Protein AF-A0A8S2ZGZ8-F1 (afdb_monomer_lite)

Secondary structure (DSSP, 8-state):
-----EEE-TT--GGG---------SS-----HHHHHHHHHHHHHHHHHHT-TTS-EEE------PPP-------SS---

pLDDT: mean 93.47, std 5.28, range [64.75, 97.12]

Foldseek 3Di:
DDDDFKFFQPPDDPVLDVDDDDDDDPDDDDDDPVNLVVVVVVVQVVCCVPVNRRNDMGGDPDDRPDDDDDDDFDPDPPRD

Sequence (80 aa):
KIRIFDLGRKKARVDEFPLCVHLVSDEYEQLSSEALEAGRICANKYLVKHCGKDAFHIRMRVHPFHVLRINKMLSCAGAD

Radius of gyration: 18.38 Å; chains: 1; bounding box: 39×31×50 Å

InterPro domains:
  IPR001197 Large ribosomal subunit protein uL16, eukaryota/archaea [PTHR11726] (1-80)
  IPR016180 Large ribosomal subunit protein uL16 domain [cd01433] (12-72)
  IPR036920 Large ribosomal subunit protein uL16 superfamily [G3DSA:3.90.1170.10] (1-80)
  IPR036920 Large ribosomal subunit protein uL16 superfamily [SSF54686] (1-80)
  IPR047873 Large ribosomal subunit protein uL16 [PF00252] (1-71)

Organism: NCBI:txid392030

Structure (mmCIF, N/CA/C/O backbone):
data_AF-A0A8S2ZGZ8-F1
#
_entry.id   AF-A0A8S2ZGZ8-F1
#
loop_
_atom_site.group_PDB
_atom_site.id
_atom_site.type_symbol
_atom_site.label_atom_id
_atom_site.label_alt_id
_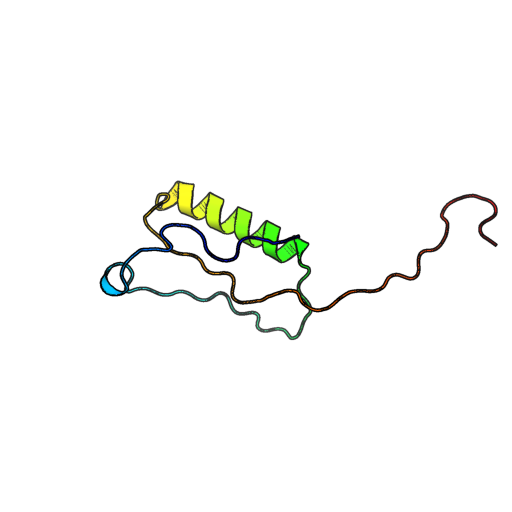atom_site.label_comp_id
_atom_site.label_asym_id
_atom_site.label_entity_id
_atom_site.label_seq_id
_atom_site.pdbx_PDB_ins_code
_atom_site.Cartn_x
_atom_site.Cartn_y
_atom_site.Cartn_z
_atom_site.occupancy
_atom_site.B_iso_or_equiv
_atom_site.auth_seq_id
_atom_site.auth_comp_id
_atom_site.auth_asym_id
_atom_site.auth_atom_id
_atom_site.pdbx_PDB_model_num
ATOM 1 N N . LYS A 1 1 ? 13.039 4.078 -1.553 1.00 85.44 1 LYS A N 1
ATOM 2 C CA . LYS A 1 1 ? 12.733 5.161 -0.587 1.00 85.44 1 LYS A CA 1
ATOM 3 C C . LYS A 1 1 ? 11.987 4.709 0.664 1.00 85.44 1 LYS A C 1
ATOM 5 O O . LYS A 1 1 ? 12.306 5.244 1.721 1.00 85.44 1 LYS A O 1
ATOM 10 N N . ILE A 1 2 ? 11.027 3.784 0.575 1.00 90.81 2 ILE A N 1
ATOM 11 C CA . ILE A 1 2 ? 10.360 3.217 1.758 1.00 90.81 2 ILE A CA 1
ATOM 12 C C . ILE A 1 2 ? 11.370 2.693 2.796 1.00 90.81 2 ILE A C 1
ATOM 14 O O . ILE A 1 2 ? 12.356 2.048 2.440 1.00 90.81 2 ILE A O 1
ATOM 18 N N . ARG A 1 3 ? 11.145 3.020 4.073 1.00 92.44 3 ARG A N 1
ATOM 19 C CA . ARG A 1 3 ? 11.979 2.574 5.212 1.00 92.44 3 ARG A CA 1
ATOM 20 C C . ARG 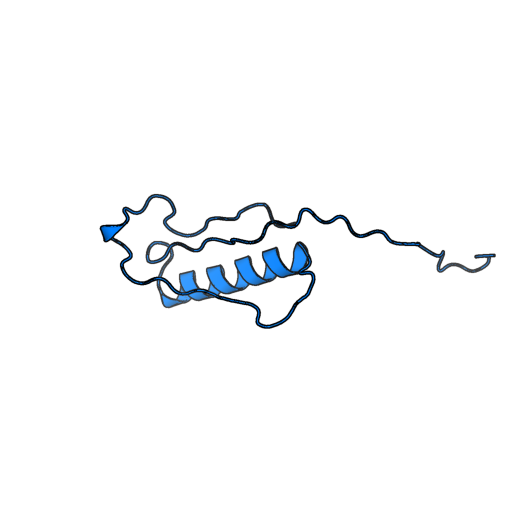A 1 3 ? 11.171 1.981 6.364 1.00 92.44 3 ARG A C 1
ATOM 22 O O . ARG A 1 3 ? 11.738 1.324 7.227 1.00 92.44 3 ARG A O 1
ATOM 29 N N . ILE A 1 4 ? 9.866 2.240 6.402 1.00 95.00 4 ILE A N 1
ATOM 30 C CA . ILE A 1 4 ? 8.976 1.824 7.485 1.00 95.00 4 ILE A CA 1
ATOM 31 C C . ILE A 1 4 ? 7.914 0.917 6.877 1.00 95.00 4 ILE A C 1
ATOM 33 O O . ILE A 1 4 ? 7.188 1.344 5.982 1.00 95.00 4 ILE A O 1
ATOM 37 N N . PHE A 1 5 ? 7.819 -0.311 7.379 1.00 95.75 5 PHE A N 1
ATOM 38 C CA . PHE A 1 5 ? 6.892 -1.317 6.859 1.00 95.75 5 PHE A CA 1
ATOM 39 C C . PHE A 1 5 ? 5.699 -1.568 7.788 1.00 95.75 5 PHE A C 1
ATOM 41 O O . PHE A 1 5 ? 4.652 -1.978 7.305 1.00 95.75 5 PHE A O 1
ATOM 48 N N . ASP A 1 6 ? 5.801 -1.241 9.079 1.00 95.62 6 ASP A N 1
ATOM 49 C CA . ASP A 1 6 ? 4.711 -1.370 10.055 1.00 95.62 6 ASP A CA 1
ATOM 50 C C . ASP A 1 6 ? 4.289 -0.002 10.611 1.00 95.62 6 ASP A C 1
ATOM 52 O O . ASP A 1 6 ? 5.131 0.784 11.058 1.00 95.62 6 ASP A O 1
ATOM 56 N N . LEU A 1 7 ? 2.979 0.265 10.624 1.00 93.62 7 LEU A N 1
ATOM 57 C CA . LEU A 1 7 ? 2.362 1.510 11.104 1.00 93.62 7 LEU A CA 1
ATOM 58 C C . LEU A 1 7 ? 1.126 1.272 11.968 1.00 93.62 7 LEU A C 1
ATOM 60 O O . LEU A 1 7 ? 0.551 0.187 11.974 1.00 93.62 7 LEU A O 1
ATOM 64 N N . GLY A 1 8 ? 0.705 2.317 12.679 1.00 93.19 8 GLY A N 1
ATOM 65 C CA . GLY A 1 8 ? -0.363 2.227 13.669 1.00 93.19 8 GLY A CA 1
ATOM 66 C C . GLY A 1 8 ? 0.117 1.499 14.923 1.00 93.19 8 GLY A C 1
ATOM 67 O O . GLY A 1 8 ? 1.284 1.613 15.327 1.00 93.19 8 GLY A O 1
ATOM 68 N N . ARG A 1 9 ? -0.767 0.717 15.540 1.00 95.19 9 ARG A N 1
ATOM 69 C CA . ARG A 1 9 ? -0.517 0.052 16.820 1.00 95.19 9 ARG A CA 1
ATOM 70 C C . ARG A 1 9 ? 0.207 -1.288 16.651 1.00 95.19 9 ARG A C 1
ATOM 72 O O . ARG A 1 9 ? -0.306 -2.347 16.985 1.00 95.19 9 ARG A O 1
ATOM 79 N N . LYS A 1 10 ? 1.467 -1.233 16.208 1.00 92.69 10 LYS A N 1
ATOM 80 C CA . LYS A 1 10 ? 2.342 -2.402 15.941 1.00 92.69 10 LYS A CA 1
ATOM 81 C C . LYS A 1 10 ? 2.601 -3.357 17.122 1.00 92.69 10 LYS A C 1
ATOM 83 O O . LYS A 1 10 ? 3.188 -4.413 16.926 1.00 92.69 10 LYS A O 1
ATOM 88 N N . LYS A 1 11 ? 2.253 -2.953 18.349 1.00 93.44 11 LYS A N 1
ATOM 89 C CA . LYS A 1 11 ? 2.391 -3.752 19.582 1.00 93.44 11 LYS A CA 1
ATOM 90 C C . LYS A 1 11 ? 1.045 -4.268 20.114 1.00 93.44 11 LYS A C 1
ATOM 92 O O . LYS A 1 11 ? 1.007 -4.762 21.237 1.00 93.44 11 LYS A O 1
ATOM 97 N N . ALA A 1 12 ? -0.049 -4.081 19.374 1.00 94.19 12 ALA A N 1
ATOM 98 C CA . ALA A 1 12 ? -1.351 -4.613 19.763 1.00 94.19 12 ALA A CA 1
ATOM 99 C C . ALA A 1 12 ? -1.299 -6.143 19.857 1.00 94.19 12 ALA A C 1
ATOM 101 O O . ALA A 1 12 ? -0.544 -6.796 19.130 1.00 94.19 12 ALA A O 1
ATOM 102 N N . ARG A 1 13 ? -2.090 -6.709 20.769 1.00 94.88 13 ARG A N 1
ATOM 103 C CA . ARG A 1 13 ? -2.274 -8.159 20.860 1.00 94.88 13 ARG A CA 1
ATOM 104 C C . ARG A 1 13 ? -3.161 -8.647 19.717 1.00 94.88 13 ARG A C 1
ATOM 106 O O . ARG A 1 13 ? -3.949 -7.886 19.162 1.00 94.88 13 ARG A O 1
ATOM 113 N N . VAL A 1 14 ? -3.037 -9.928 19.382 1.00 92.19 14 VAL A N 1
ATOM 114 C CA . VAL A 1 14 ? -3.777 -10.551 18.270 1.00 92.19 14 VAL A CA 1
ATOM 115 C C . VAL A 1 14 ? -5.293 -10.471 18.487 1.00 92.19 14 VAL A C 1
ATOM 117 O O . VAL A 1 14 ? -6.028 -10.217 17.540 1.00 92.19 14 VAL A O 1
ATOM 120 N N . ASP A 1 15 ? -5.747 -10.576 19.738 1.00 94.50 15 ASP A N 1
ATOM 121 C CA . ASP A 1 15 ? -7.170 -10.523 20.098 1.00 94.50 15 ASP A CA 1
ATOM 122 C C . ASP A 1 15 ? -7.803 -9.132 19.895 1.00 94.50 15 ASP A C 1
ATOM 124 O O . ASP A 1 15 ? -9.024 -9.001 19.875 1.00 94.50 15 ASP A O 1
ATOM 128 N N . GLU A 1 16 ? -6.990 -8.078 19.747 1.00 93.81 16 GLU A N 1
ATOM 129 C CA . GLU A 1 16 ? -7.473 -6.696 19.619 1.00 93.81 16 GLU A CA 1
ATOM 130 C C . GLU A 1 16 ? -7.908 -6.343 18.188 1.00 93.81 16 GLU A C 1
ATOM 132 O O . GLU A 1 16 ? -8.710 -5.428 18.002 1.00 93.81 16 GLU A O 1
ATOM 137 N N . PHE A 1 17 ? -7.406 -7.057 17.174 1.00 94.25 17 PHE A N 1
ATOM 138 C CA . PHE A 1 17 ? -7.711 -6.806 15.762 1.00 94.25 17 PHE A CA 1
ATOM 139 C C . PHE A 1 17 ? -8.158 -8.099 15.055 1.00 94.25 17 PHE A C 1
ATOM 141 O O . PHE A 1 17 ? -7.358 -8.727 14.360 1.00 94.25 17 PHE A O 1
ATOM 148 N N . PRO A 1 18 ? -9.438 -8.502 15.189 1.00 95.31 18 PRO A N 1
ATOM 149 C CA . PRO A 1 18 ? -9.940 -9.745 14.596 1.00 95.31 18 PRO A CA 1
ATOM 150 C C . PRO A 1 18 ? -10.109 -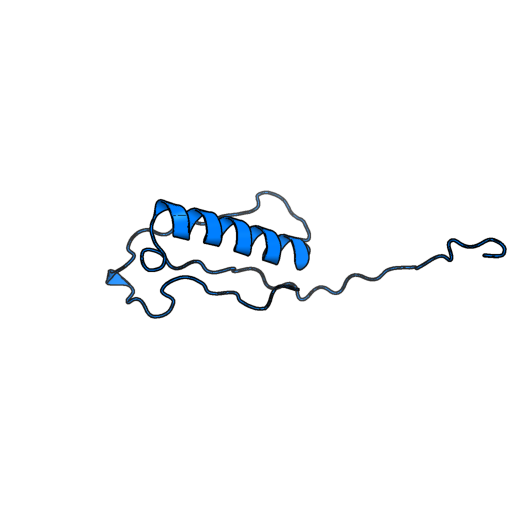9.670 13.069 1.00 95.31 18 PRO A C 1
ATOM 152 O O . PRO A 1 18 ? -10.085 -10.696 12.393 1.00 95.31 18 PRO A O 1
ATOM 155 N N . LEU A 1 19 ? -10.291 -8.466 12.512 1.00 95.50 19 LEU A N 1
ATOM 156 C CA . LEU A 1 19 ? -10.474 -8.256 11.077 1.00 95.50 19 LEU A CA 1
ATOM 157 C C . LEU A 1 19 ? -9.133 -8.004 10.381 1.00 95.50 19 LEU A C 1
ATOM 159 O O . LEU A 1 19 ? -8.367 -7.130 10.786 1.00 95.50 19 LEU A O 1
ATOM 163 N N . CYS A 1 20 ? -8.897 -8.703 9.269 1.00 95.25 20 CYS A N 1
ATOM 164 C CA . CYS A 1 20 ? -7.741 -8.486 8.409 1.00 95.25 20 CYS A CA 1
ATOM 165 C C . CYS A 1 20 ? -8.175 -8.263 6.956 1.00 95.25 20 CYS A C 1
ATOM 167 O O . CYS A 1 20 ? -8.951 -9.043 6.410 1.00 95.25 20 CYS A O 1
ATOM 169 N N . VAL A 1 21 ? -7.655 -7.206 6.329 1.00 96.19 21 VAL A N 1
ATOM 170 C CA . VAL A 1 21 ? -7.909 -6.868 4.921 1.00 96.19 21 VAL A CA 1
ATOM 171 C C . VAL A 1 21 ? -6.582 -6.868 4.166 1.00 96.19 21 VAL A C 1
ATOM 173 O O . VAL A 1 21 ? -5.550 -6.437 4.692 1.00 96.19 21 VAL A O 1
ATOM 176 N N . HIS A 1 22 ? -6.589 -7.373 2.935 1.00 96.88 22 HIS A N 1
ATOM 177 C CA . HIS A 1 22 ? -5.406 -7.456 2.084 1.00 96.88 22 HIS A CA 1
ATOM 178 C C . HIS A 1 22 ? -5.611 -6.675 0.793 1.00 96.88 22 HIS A C 1
ATOM 180 O O . HIS A 1 22 ? -6.647 -6.792 0.150 1.00 96.88 22 HIS A O 1
ATOM 186 N N . LEU A 1 23 ? -4.593 -5.898 0.424 1.00 95.69 23 LEU A N 1
ATOM 187 C CA . LEU A 1 23 ? -4.463 -5.315 -0.903 1.00 95.69 23 LEU A CA 1
ATOM 188 C C . LEU A 1 23 ? -3.570 -6.248 -1.723 1.00 95.69 23 LEU A C 1
ATOM 190 O O . LEU A 1 23 ? -2.411 -6.462 -1.358 1.00 95.69 23 LEU A O 1
ATOM 194 N N . VAL A 1 24 ? -4.129 -6.826 -2.780 1.00 95.94 24 VAL A N 1
ATOM 195 C CA . VAL A 1 24 ? -3.466 -7.791 -3.664 1.00 95.94 24 VAL A CA 1
ATOM 196 C C . VAL A 1 24 ? -3.432 -7.188 -5.067 1.00 95.94 24 VAL A C 1
ATOM 198 O O . VAL A 1 24 ? -4.401 -6.547 -5.465 1.00 95.94 24 VAL A O 1
ATOM 201 N N . SER A 1 25 ? -2.303 -7.326 -5.768 1.00 95.44 25 SER A N 1
ATOM 202 C CA . SER A 1 25 ? -2.233 -6.998 -7.196 1.00 95.44 25 SER A CA 1
ATOM 203 C C . SER A 1 25 ? -2.620 -8.239 -7.994 1.00 95.44 25 SER A C 1
ATOM 205 O O . SER A 1 25 ? -2.107 -9.324 -7.710 1.00 95.44 25 SER A O 1
ATOM 207 N N . ASP A 1 26 ? -3.507 -8.060 -8.969 1.00 97.12 26 ASP A N 1
ATOM 208 C CA . ASP A 1 26 ? -3.934 -9.106 -9.906 1.00 97.12 26 ASP A CA 1
ATOM 209 C C . ASP A 1 26 ? -3.052 -9.144 -11.168 1.00 97.12 26 ASP A C 1
ATOM 211 O O . ASP A 1 26 ? -3.279 -9.949 -12.072 1.00 97.12 26 ASP A O 1
ATOM 215 N N . GLU A 1 27 ? -2.021 -8.297 -11.229 1.00 96.94 27 GLU A N 1
ATOM 216 C CA . GLU A 1 27 ? -1.097 -8.202 -12.354 1.00 96.94 27 GLU A CA 1
ATOM 217 C C . GLU A 1 27 ? 0.334 -8.580 -11.946 1.00 96.94 27 GLU A C 1
ATOM 219 O O . GLU A 1 27 ? 0.768 -8.410 -10.803 1.00 96.94 27 GLU A O 1
ATOM 224 N N . TYR A 1 28 ? 1.095 -9.105 -12.910 1.00 95.88 28 TYR A N 1
ATOM 225 C CA . TYR A 1 28 ? 2.514 -9.394 -12.726 1.00 95.88 28 TYR A CA 1
ATOM 226 C C . TYR A 1 28 ? 3.357 -8.191 -13.152 1.00 95.88 28 TYR A C 1
ATOM 228 O O . TYR A 1 28 ? 3.597 -7.965 -14.338 1.00 95.88 28 TYR A O 1
ATOM 236 N N . GLU A 1 29 ? 3.825 -7.424 -12.172 1.00 96.50 29 GLU A N 1
ATOM 237 C CA . GLU A 1 29 ? 4.487 -6.139 -12.399 1.00 96.50 29 GLU A CA 1
ATOM 238 C C . GLU A 1 29 ? 5.581 -5.837 -11.359 1.00 96.50 29 GLU A C 1
ATOM 240 O O . GLU A 1 29 ? 5.744 -6.537 -10.356 1.00 96.50 29 GLU A O 1
ATOM 245 N N . GLN A 1 30 ? 6.350 -4.767 -11.594 1.00 95.62 30 GLN A N 1
ATOM 246 C CA . GLN A 1 30 ? 7.326 -4.250 -10.634 1.00 95.62 30 GLN A CA 1
ATOM 247 C C . GLN A 1 30 ? 6.850 -2.930 -10.029 1.00 95.62 30 GLN A C 1
ATOM 249 O O . GLN A 1 30 ? 6.697 -1.928 -10.724 1.00 95.62 30 GLN A O 1
ATOM 254 N N . LEU A 1 31 ? 6.707 -2.906 -8.705 1.00 95.31 31 LEU A N 1
ATOM 255 C CA . LEU A 1 31 ? 6.327 -1.705 -7.967 1.00 95.31 31 LEU A CA 1
ATOM 256 C C . LEU A 1 31 ? 7.566 -0.930 -7.513 1.00 95.31 31 LEU A C 1
ATOM 258 O O . LEU A 1 31 ? 8.438 -1.460 -6.819 1.00 95.31 31 LEU A O 1
ATOM 262 N N . SER A 1 32 ? 7.627 0.354 -7.871 1.00 96.50 32 SER A N 1
ATOM 263 C CA . SER A 1 32 ? 8.727 1.223 -7.455 1.00 96.50 32 SER A CA 1
ATOM 264 C C . SER A 1 32 ? 8.716 1.464 -5.943 1.00 96.50 32 SER A C 1
ATOM 266 O O . SER A 1 32 ? 7.675 1.536 -5.283 1.00 96.50 32 SER A O 1
ATOM 268 N N . SER A 1 33 ? 9.906 1.640 -5.371 1.00 95.75 33 SER A N 1
ATOM 269 C CA . SER A 1 33 ? 10.065 1.888 -3.934 1.00 95.75 33 SER A CA 1
ATOM 270 C C . SER A 1 33 ? 9.450 3.223 -3.476 1.00 95.75 33 SER A C 1
ATOM 272 O O . SER A 1 33 ? 9.215 3.439 -2.285 1.00 95.75 33 SER A O 1
ATOM 274 N N . GLU A 1 34 ? 9.247 4.128 -4.428 1.00 96.12 34 GLU A N 1
ATOM 275 C CA . GLU A 1 34 ? 8.617 5.435 -4.333 1.00 96.12 34 GLU A CA 1
ATOM 276 C C . GLU A 1 34 ? 7.096 5.290 -4.267 1.00 96.12 34 GLU A C 1
ATOM 278 O O . GLU A 1 34 ? 6.475 5.871 -3.376 1.00 96.12 34 GLU A O 1
ATOM 283 N N . ALA A 1 35 ? 6.509 4.473 -5.150 1.00 96.00 35 ALA A N 1
ATOM 284 C CA . ALA A 1 35 ? 5.077 4.186 -5.149 1.00 96.00 35 ALA A CA 1
ATOM 285 C C . ALA A 1 35 ? 4.646 3.501 -3.846 1.00 96.00 35 ALA A C 1
ATOM 287 O O . ALA A 1 35 ? 3.638 3.884 -3.254 1.00 96.00 35 ALA A O 1
ATOM 288 N N . LEU A 1 36 ? 5.453 2.561 -3.338 1.00 96.25 36 LEU A N 1
ATOM 289 C CA . LEU A 1 36 ? 5.190 1.905 -2.054 1.00 96.25 36 LEU A CA 1
ATOM 290 C C . LEU A 1 36 ? 5.163 2.900 -0.886 1.00 96.25 36 LEU A C 1
ATOM 292 O O . LEU A 1 36 ? 4.272 2.832 -0.042 1.00 96.25 36 LEU A O 1
ATOM 296 N N . GLU A 1 37 ? 6.103 3.847 -0.837 1.00 96.25 37 GLU A N 1
ATOM 297 C CA . GLU A 1 37 ? 6.125 4.867 0.217 1.00 96.25 37 GLU A CA 1
ATOM 298 C C . GLU A 1 37 ? 4.946 5.842 0.091 1.00 96.25 37 GLU A C 1
ATOM 300 O O . GLU A 1 37 ? 4.313 6.177 1.093 1.00 96.25 37 GLU A O 1
ATOM 305 N N . ALA A 1 38 ? 4.606 6.260 -1.130 1.00 96.25 38 ALA A N 1
ATOM 306 C CA . ALA A 1 38 ? 3.462 7.131 -1.380 1.00 96.25 38 ALA A CA 1
ATOM 307 C C . ALA A 1 38 ? 2.136 6.460 -0.977 1.00 96.25 38 ALA A C 1
ATOM 309 O O . ALA A 1 38 ? 1.344 7.054 -0.240 1.00 96.25 38 ALA A O 1
ATOM 310 N N . GLY A 1 39 ? 1.926 5.204 -1.385 1.00 95.94 39 GLY A N 1
ATOM 311 C CA . GLY A 1 39 ? 0.749 4.414 -1.016 1.00 95.94 39 GLY A CA 1
ATOM 312 C C . GLY A 1 39 ? 0.634 4.230 0.497 1.00 95.94 39 GLY A C 1
ATOM 313 O O . GLY A 1 39 ? -0.423 4.474 1.080 1.00 95.94 39 GLY A O 1
ATOM 314 N N . ARG A 1 40 ? 1.752 3.916 1.162 1.00 96.38 40 ARG A N 1
ATOM 315 C CA . ARG A 1 40 ? 1.836 3.796 2.622 1.00 96.38 40 ARG A CA 1
ATOM 316 C C . ARG A 1 40 ? 1.452 5.093 3.344 1.00 96.38 40 ARG A C 1
ATOM 318 O O . ARG A 1 40 ? 0.686 5.052 4.309 1.00 96.38 40 ARG A O 1
ATOM 325 N N . ILE A 1 41 ? 1.975 6.243 2.906 1.00 96.31 41 ILE A N 1
ATOM 326 C CA . ILE A 1 41 ? 1.634 7.556 3.480 1.00 96.31 41 ILE A CA 1
ATOM 327 C C . ILE A 1 41 ? 0.145 7.848 3.287 1.00 96.31 41 ILE A C 1
ATOM 329 O O . ILE A 1 41 ? -0.516 8.276 4.236 1.00 96.31 41 ILE A O 1
ATOM 333 N N . CYS A 1 42 ? -0.378 7.603 2.084 1.00 97.00 42 CYS A N 1
ATOM 334 C CA . CYS A 1 42 ? -1.770 7.865 1.735 1.00 97.00 42 CYS A CA 1
ATOM 335 C C . CYS A 1 42 ? -2.734 7.041 2.603 1.00 97.00 42 CYS A C 1
ATOM 337 O O . CYS A 1 42 ? -3.581 7.614 3.295 1.00 97.00 42 CYS A O 1
ATOM 339 N N . ALA A 1 43 ? -2.533 5.720 2.664 1.00 95.81 43 ALA A N 1
ATOM 340 C CA . ALA A 1 43 ? -3.350 4.815 3.467 1.00 95.81 43 ALA A CA 1
ATOM 341 C C . ALA A 1 43 ? -3.309 5.177 4.961 1.00 95.81 43 ALA A C 1
ATOM 343 O O . ALA A 1 43 ? -4.352 5.319 5.601 1.00 95.81 43 ALA A O 1
ATOM 344 N N . ASN A 1 44 ? -2.114 5.413 5.515 1.00 95.44 44 ASN A N 1
ATOM 345 C CA . ASN A 1 44 ? -1.973 5.782 6.922 1.00 95.44 44 ASN A CA 1
ATOM 346 C C . ASN A 1 44 ? -2.640 7.131 7.231 1.00 95.44 44 ASN A C 1
ATOM 348 O O . ASN A 1 44 ? -3.334 7.251 8.234 1.00 95.44 44 ASN A O 1
ATOM 352 N N . LYS A 1 45 ? -2.468 8.151 6.380 1.00 96.56 45 LYS A N 1
ATOM 353 C CA . LYS A 1 45 ? -3.097 9.466 6.587 1.00 96.56 45 LYS A CA 1
ATOM 354 C C . LYS A 1 45 ? -4.621 9.358 6.597 1.00 96.56 45 LYS A C 1
ATOM 356 O O . LYS A 1 45 ? -5.268 9.975 7.441 1.00 96.56 45 LYS A O 1
ATOM 361 N N . TYR A 1 46 ? -5.182 8.576 5.677 1.00 97.06 46 TYR A N 1
ATOM 362 C CA . TYR A 1 46 ? -6.620 8.359 5.602 1.00 97.06 46 TYR A CA 1
ATOM 363 C C . TYR A 1 46 ? -7.146 7.640 6.849 1.00 97.06 46 TYR A C 1
ATOM 365 O O . TYR A 1 46 ? -8.087 8.123 7.477 1.00 97.06 46 TYR A O 1
ATOM 373 N N . LEU A 1 47 ? -6.508 6.544 7.260 1.00 95.50 47 LEU A N 1
ATOM 374 C CA . LEU A 1 47 ? -6.957 5.751 8.405 1.00 95.50 47 LEU A CA 1
ATOM 375 C C . LEU A 1 47 ? -6.769 6.479 9.7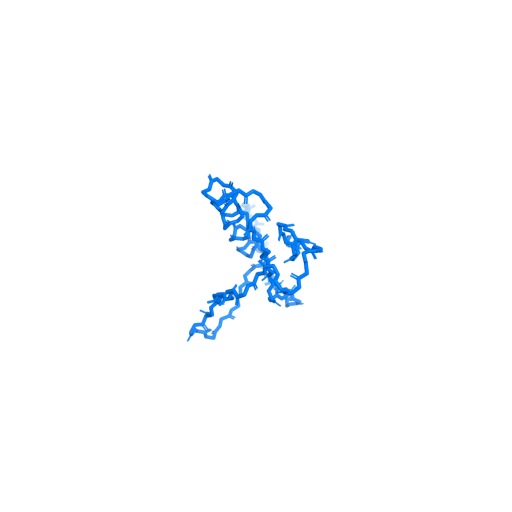40 1.00 95.50 47 LEU A C 1
ATOM 377 O O . LEU A 1 47 ? -7.661 6.433 10.582 1.00 95.50 47 LEU A O 1
ATOM 381 N N . VAL A 1 48 ? -5.686 7.246 9.918 1.00 95.88 48 VAL A N 1
ATOM 382 C CA . VAL A 1 48 ? -5.521 8.107 11.105 1.00 95.88 48 VAL A CA 1
ATOM 383 C C . VAL A 1 48 ? -6.661 9.122 11.207 1.00 95.88 48 VAL A C 1
ATOM 385 O O . VAL A 1 48 ? -7.149 9.365 12.307 1.00 95.88 48 VAL A O 1
ATOM 388 N N . LYS A 1 49 ? -7.096 9.700 10.079 1.00 96.56 49 LYS A N 1
ATOM 389 C CA . LYS A 1 49 ? -8.169 10.703 10.059 1.00 96.56 49 LYS A CA 1
ATOM 390 C C . LYS A 1 49 ? -9.545 10.110 10.382 1.00 96.56 49 LYS A C 1
ATOM 392 O O . LYS A 1 49 ? -10.320 10.777 11.055 1.00 96.56 49 LYS A O 1
ATOM 397 N N . HIS A 1 50 ? -9.857 8.913 9.885 1.00 96.00 50 HIS A N 1
ATOM 398 C CA . HIS A 1 50 ? -11.214 8.354 9.974 1.00 96.00 50 HIS A CA 1
ATOM 399 C C . HIS A 1 50 ? -11.390 7.338 11.109 1.00 96.00 50 HIS A C 1
ATOM 401 O O . HIS A 1 50 ? -12.448 7.305 11.725 1.00 96.00 50 HIS A O 1
ATOM 407 N N . CYS A 1 51 ? -10.373 6.527 11.404 1.00 92.31 51 CYS A N 1
ATOM 408 C CA . CYS A 1 51 ? -10.437 5.475 12.425 1.00 92.31 51 CYS A CA 1
ATOM 409 C C . CYS A 1 51 ? -9.705 5.859 13.720 1.00 92.31 51 CYS A C 1
ATOM 411 O O . CYS A 1 51 ? -9.987 5.304 14.776 1.00 92.31 51 CYS A O 1
ATOM 413 N N . GLY A 1 52 ? -8.763 6.802 13.648 1.00 92.44 52 GLY A N 1
ATOM 414 C CA . GLY A 1 52 ? -7.865 7.140 14.750 1.00 92.44 52 GLY A CA 1
ATOM 415 C C . GLY A 1 52 ? -6.549 6.359 14.693 1.00 92.44 52 GLY A C 1
ATOM 416 O O . GLY A 1 52 ? -6.453 5.275 14.122 1.00 92.44 52 GLY A O 1
ATOM 417 N N . LYS A 1 53 ? -5.494 6.938 15.275 1.00 89.94 53 LYS A N 1
ATOM 418 C CA . LYS A 1 53 ? -4.105 6.459 15.139 1.00 89.94 53 LYS A CA 1
ATOM 419 C C . LYS A 1 53 ? -3.858 5.048 15.692 1.00 89.94 53 LYS A C 1
ATOM 421 O O . LYS A 1 53 ? -3.004 4.340 15.163 1.00 89.94 53 LYS A O 1
ATOM 426 N N . ASP A 1 54 ? -4.591 4.660 16.731 1.00 91.81 54 ASP A N 1
ATOM 427 C CA . ASP A 1 54 ? -4.373 3.410 17.472 1.00 91.81 54 ASP A CA 1
ATOM 428 C C . ASP A 1 54 ? -5.415 2.324 17.164 1.00 91.81 54 ASP A C 1
ATOM 430 O O . ASP A 1 54 ? -5.362 1.236 17.735 1.00 91.81 54 ASP A O 1
ATOM 434 N N . ALA A 1 55 ? -6.337 2.601 16.238 1.00 94.44 55 ALA A N 1
ATOM 435 C CA . ALA A 1 55 ? -7.431 1.705 15.868 1.00 94.44 55 ALA A CA 1
ATOM 436 C C . ALA A 1 55 ? -7.057 0.679 14.784 1.00 94.44 55 ALA A C 1
ATOM 438 O O . ALA A 1 55 ? -7.899 -0.113 14.373 1.00 94.44 55 ALA A O 1
ATOM 439 N N . PHE A 1 56 ? -5.818 0.698 14.286 1.00 95.69 56 PHE A N 1
ATOM 440 C CA . PHE A 1 56 ? -5.376 -0.202 13.227 1.00 95.69 56 PHE A CA 1
ATOM 441 C C . PHE A 1 56 ? -3.891 -0.555 13.339 1.00 95.69 56 PHE A C 1
ATOM 443 O O . PHE A 1 56 ? -3.090 0.163 13.947 1.00 95.69 56 PHE A O 1
ATOM 450 N N . HIS A 1 57 ? -3.511 -1.637 12.663 1.00 95.81 57 HIS A N 1
ATOM 451 C CA . HIS A 1 57 ? -2.128 -1.997 12.358 1.00 95.81 57 HIS A CA 1
ATOM 452 C C . HIS A 1 57 ? -2.018 -2.282 10.858 1.00 95.81 57 HIS A C 1
ATOM 454 O O . HIS A 1 57 ? -2.663 -3.189 10.341 1.00 95.81 57 HIS A O 1
ATOM 460 N N . ILE A 1 58 ? -1.218 -1.483 10.147 1.00 95.75 58 ILE A N 1
ATOM 461 C CA . ILE A 1 58 ? -0.940 -1.684 8.715 1.00 95.75 58 ILE A CA 1
ATOM 462 C C . ILE A 1 58 ? 0.465 -2.245 8.56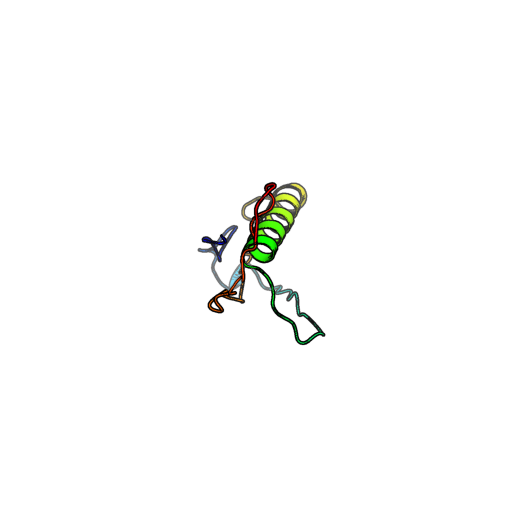6 1.00 95.75 58 ILE A C 1
ATOM 464 O O . ILE A 1 58 ? 1.406 -1.734 9.182 1.00 95.75 58 ILE A O 1
ATOM 468 N N . ARG A 1 59 ? 0.607 -3.237 7.683 1.00 96.00 59 ARG A N 1
ATOM 469 C CA . ARG A 1 59 ? 1.890 -3.814 7.287 1.00 96.00 59 ARG A CA 1
ATOM 470 C C . ARG A 1 59 ? 2.055 -3.822 5.770 1.00 96.00 59 ARG A C 1
ATOM 472 O O . ARG A 1 59 ? 1.262 -4.430 5.056 1.00 96.00 59 ARG A O 1
ATOM 479 N N . MET A 1 60 ? 3.137 -3.218 5.297 1.00 96.31 60 MET A N 1
ATOM 480 C CA . MET A 1 60 ? 3.627 -3.352 3.927 1.00 96.31 60 MET A CA 1
ATOM 481 C C . MET A 1 60 ? 4.337 -4.704 3.790 1.00 96.31 60 MET A C 1
ATOM 483 O O . MET A 1 60 ? 5.323 -4.956 4.479 1.00 96.31 60 MET A O 1
ATOM 487 N N . ARG A 1 61 ? 3.823 -5.593 2.933 1.00 95.94 61 ARG A N 1
ATOM 488 C CA . ARG A 1 61 ? 4.363 -6.959 2.767 1.00 95.94 61 ARG A CA 1
ATOM 489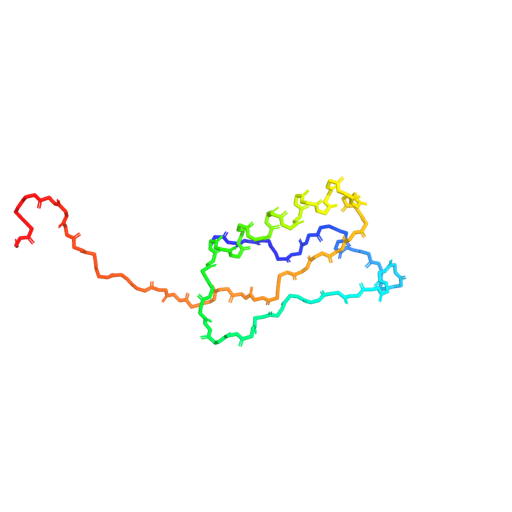 C C . ARG A 1 61 ? 5.516 -7.040 1.763 1.00 95.94 61 ARG A C 1
ATOM 491 O O . ARG A 1 61 ? 6.438 -7.831 1.943 1.00 95.94 61 ARG A O 1
ATOM 498 N N . VAL A 1 62 ? 5.467 -6.223 0.716 1.00 95.00 62 VAL A N 1
ATOM 499 C CA . VAL A 1 62 ? 6.451 -6.234 -0.374 1.00 95.00 62 VAL A CA 1
ATOM 500 C C . VAL A 1 62 ? 7.682 -5.402 -0.021 1.00 95.00 62 VAL A C 1
ATOM 502 O O . VAL A 1 62 ? 7.559 -4.298 0.506 1.00 95.00 62 VAL A O 1
ATOM 505 N N . HIS A 1 63 ? 8.868 -5.930 -0.331 1.00 94.81 63 HIS A N 1
ATOM 506 C CA . HIS A 1 63 ? 10.152 -5.270 -0.096 1.00 94.81 63 HIS A CA 1
ATOM 507 C C . HIS A 1 63 ? 10.869 -5.039 -1.438 1.00 94.81 63 HIS A C 1
ATOM 509 O O . HIS A 1 63 ? 11.083 -5.999 -2.181 1.00 94.81 63 HIS A O 1
ATOM 515 N N . PRO A 1 64 ? 11.242 -3.791 -1.780 1.00 95.38 64 PRO A N 1
ATOM 516 C CA . PRO A 1 64 ? 11.853 -3.480 -3.068 1.00 95.38 64 PRO A CA 1
ATOM 517 C C . PRO A 1 64 ? 13.349 -3.821 -3.056 1.00 95.38 64 PRO A C 1
ATOM 519 O O . PRO A 1 64 ? 14.186 -2.974 -2.750 1.00 95.38 64 PRO A O 1
ATOM 522 N N . PHE A 1 65 ? 13.686 -5.071 -3.374 1.00 95.00 65 PHE A N 1
ATOM 523 C CA . PHE A 1 65 ? 15.079 -5.528 -3.490 1.00 95.00 65 PHE A CA 1
ATOM 524 C C . PHE A 1 65 ? 15.643 -5.420 -4.910 1.00 95.00 65 PHE A C 1
ATOM 526 O O . PHE A 1 65 ? 16.857 -5.459 -5.098 1.00 95.00 65 PHE A O 1
ATOM 533 N N . HIS A 1 66 ? 14.776 -5.284 -5.914 1.00 96.56 66 HIS A N 1
ATOM 534 C CA . HIS A 1 66 ? 15.203 -5.174 -7.301 1.00 96.56 66 HIS A CA 1
ATOM 535 C C . HIS A 1 66 ? 15.794 -3.787 -7.589 1.00 96.56 66 HIS A C 1
ATOM 537 O O . HIS A 1 66 ? 15.157 -2.765 -7.329 1.00 96.56 66 HIS A O 1
ATOM 543 N N . VAL A 1 67 ? 17.010 -3.753 -8.140 1.00 95.25 67 VAL A N 1
ATOM 544 C CA . VAL A 1 67 ? 17.709 -2.515 -8.510 1.00 95.25 67 VAL A CA 1
ATOM 545 C C . VAL A 1 67 ? 17.531 -2.254 -10.003 1.00 95.25 67 VAL A C 1
ATOM 547 O O . VAL A 1 67 ? 18.025 -3.014 -10.838 1.00 95.25 67 VAL A O 1
ATOM 550 N N . LEU A 1 68 ? 16.859 -1.151 -10.332 1.00 94.88 68 LEU A N 1
ATOM 551 C CA . LEU A 1 68 ? 16.689 -0.684 -11.707 1.00 94.88 68 LEU A CA 1
ATOM 552 C C . LEU A 1 68 ? 17.968 -0.003 -12.211 1.00 94.88 68 LEU A C 1
ATOM 554 O O . LEU A 1 68 ? 18.637 0.722 -11.472 1.00 94.88 68 LEU A O 1
ATOM 558 N N . ARG A 1 69 ? 18.296 -0.218 -13.488 1.00 96.25 69 ARG A N 1
ATOM 559 C CA . ARG A 1 69 ? 19.422 0.431 -14.175 1.00 96.25 69 ARG A CA 1
ATOM 560 C C . ARG A 1 69 ? 18.904 1.471 -15.161 1.00 96.25 69 ARG A C 1
ATOM 562 O O . ARG A 1 69 ? 17.835 1.297 -15.736 1.00 96.25 69 ARG A O 1
ATOM 569 N N . ILE A 1 70 ? 19.685 2.524 -15.378 1.00 94.62 70 ILE A N 1
ATOM 570 C CA . ILE A 1 70 ? 19.393 3.575 -16.355 1.00 94.62 70 ILE A CA 1
ATOM 571 C C . ILE A 1 70 ? 20.608 3.789 -17.257 1.00 94.62 70 ILE A C 1
ATOM 573 O O . ILE A 1 70 ? 21.726 3.919 -16.761 1.00 94.62 70 ILE A O 1
ATOM 577 N N . ASN A 1 71 ? 20.386 3.837 -18.573 1.00 92.38 71 ASN A N 1
ATOM 578 C CA . ASN A 1 71 ? 21.375 4.339 -19.524 1.00 92.38 71 ASN A CA 1
ATOM 579 C C . ASN A 1 71 ? 21.124 5.838 -19.726 1.00 92.38 71 ASN A C 1
ATOM 581 O O . ASN A 1 71 ? 20.153 6.225 -20.377 1.00 92.38 71 ASN A O 1
ATOM 585 N N . LYS A 1 72 ? 21.926 6.681 -19.075 1.00 87.00 72 LYS A N 1
ATOM 586 C CA . LYS A 1 72 ? 21.675 8.123 -19.000 1.00 87.00 72 LYS A CA 1
ATOM 587 C C . LYS A 1 72 ? 22.358 8.843 -20.164 1.00 87.00 72 LYS A C 1
ATOM 589 O O . LYS A 1 72 ? 23.580 8.906 -20.195 1.00 87.00 72 LYS A O 1
ATOM 594 N N . MET A 1 73 ? 21.569 9.433 -21.058 1.00 89.12 73 MET A N 1
ATOM 595 C CA . MET A 1 73 ? 22.069 10.311 -22.123 1.00 89.12 73 MET A CA 1
ATOM 596 C C . MET A 1 73 ? 22.177 11.763 -21.642 1.00 89.12 73 MET A C 1
ATOM 598 O O . MET A 1 73 ? 21.413 12.199 -20.774 1.00 89.12 73 MET A O 1
ATOM 602 N N . LEU A 1 74 ? 23.132 12.512 -22.197 1.00 86.19 74 LEU A N 1
ATOM 603 C CA . LEU A 1 74 ? 23.291 13.943 -21.933 1.00 86.19 74 LEU A CA 1
ATOM 604 C C . LEU A 1 74 ? 22.213 14.739 -22.680 1.00 86.19 74 LEU A C 1
ATOM 606 O O . LEU A 1 74 ? 21.882 14.441 -23.821 1.00 86.19 74 LEU A O 1
ATOM 610 N N . SER A 1 75 ? 21.655 15.757 -22.022 1.00 87.31 75 SER A N 1
ATOM 611 C CA . SER A 1 75 ? 20.581 16.601 -22.576 1.00 87.31 75 SER A CA 1
ATOM 612 C C . SER A 1 75 ? 21.083 17.951 -23.108 1.00 87.31 75 SER A C 1
ATOM 614 O O . SER A 1 75 ? 20.277 18.794 -23.491 1.00 87.31 75 SER A O 1
ATOM 616 N N . CYS A 1 76 ? 22.398 18.183 -23.088 1.00 87.19 76 CYS A N 1
ATOM 617 C CA . CYS A 1 76 ? 23.023 19.435 -23.519 1.00 87.19 76 CYS A CA 1
ATOM 618 C C . CYS A 1 76 ? 23.471 19.363 -24.989 1.00 87.19 76 CYS A C 1
ATOM 620 O O . CYS A 1 76 ? 23.661 18.278 -25.532 1.00 87.19 76 CYS A O 1
ATOM 622 N N . ALA A 1 77 ? 23.675 20.520 -25.627 1.00 77.12 77 ALA A N 1
ATOM 623 C CA . ALA A 1 77 ? 24.263 20.585 -26.966 1.00 77.12 77 ALA A CA 1
ATOM 624 C C . ALA A 1 77 ? 25.706 20.038 -26.956 1.00 77.12 77 ALA A C 1
ATOM 626 O O . ALA A 1 77 ? 26.479 20.389 -26.065 1.00 77.12 77 ALA A O 1
ATOM 627 N N . GLY A 1 78 ? 26.053 19.199 -27.939 1.00 76.88 78 GLY A N 1
ATOM 628 C CA . GLY A 1 78 ? 27.331 18.470 -27.983 1.00 76.88 78 GLY A CA 1
ATOM 629 C C . GLY A 1 78 ? 27.313 17.127 -27.239 1.00 76.88 78 GLY A C 1
ATOM 630 O O . GLY A 1 78 ? 28.283 16.802 -26.570 1.00 76.88 78 GLY A O 1
ATOM 631 N N . ALA A 1 79 ? 26.195 16.394 -27.297 1.00 77.69 79 ALA A N 1
ATOM 632 C CA . ALA A 1 79 ? 26.004 15.086 -26.655 1.00 77.69 79 ALA A CA 1
ATOM 633 C C . ALA A 1 79 ? 26.422 13.875 -27.521 1.00 77.69 79 ALA A C 1
ATOM 635 O O . ALA A 1 79 ? 26.097 12.748 -27.146 1.00 77.69 79 ALA A O 1
ATOM 636 N N . ASP A 1 80 ? 27.076 14.124 -28.662 1.00 64.75 80 ASP A N 1
ATOM 637 C CA . ASP A 1 80 ? 27.823 13.100 -29.412 1.00 64.75 80 ASP A CA 1
ATOM 638 C C . ASP A 1 80 ? 29.133 12.769 -28.679 1.00 64.75 80 ASP A C 1
ATOM 640 O O . ASP A 1 80 ? 29.791 13.732 -28.211 1.00 64.75 80 ASP A O 1
#